Protein AF-A0AA41BXT7-F1 (afdb_monomer_lite)

Radius of gyration: 14.47 Å; chains: 1; bounding box: 31×32×42 Å

Secondary structure (DSSP, 8-state):
-----HHHHHHHHHHHHHHTT--TT-EEEEEE-TTS-HHHHHHHHHHHHHHT-EEEEEEEEEE-TTS-EEEEEEEETT--EEE-HHHHHHHHHHSSEEEE----------

Foldseek 3Di:
DDPDDLVNLLVVLLVVCVVLVHALVFEEEEEEEPPFDPSNVVSNVSSCVVRNHWYKYWYQHDADPVRDRAWIWIQTPVRDTDGDPVVSVVRCVPGSYYHYRYDDPPPDDD

Sequence (110 aa):
MLVLNKNELVELFKRGLGLSNIDKSKSIAILKNIYSDPLIVNAAIEAAEFIGVYLYIVEVIEWTDNGHYKNMIVYNNNGQVLNGYNIGQSILESVDLVFETLEFANDGIN

Structure (mmCIF, N/CA/C/O backbone):
data_AF-A0AA41BXT7-F1
#
_entry.id   AF-A0AA41BXT7-F1
#
loop_
_atom_site.group_PDB
_atom_site.id
_atom_site.type_symbol
_atom_site.label_atom_id
_atom_site.label_alt_id
_atom_site.label_comp_id
_atom_site.label_asym_id
_atom_site.label_entity_id
_atom_site.label_seq_id
_atom_site.pdbx_PDB_ins_code
_atom_site.Cartn_x
_atom_site.Cartn_y
_atom_site.Cartn_z
_atom_site.occupancy
_atom_site.B_iso_or_equiv
_atom_site.auth_seq_id
_atom_site.auth_comp_id
_atom_site.auth_asym_id
_atom_site.auth_atom_id
_atom_site.pdbx_PDB_model_num
ATOM 1 N N . MET A 1 1 ? -8.052 16.793 -19.466 1.00 47.44 1 MET A N 1
ATOM 2 C CA . MET A 1 1 ? -7.134 16.345 -18.402 1.00 47.44 1 MET A CA 1
ATOM 3 C C . MET A 1 1 ? -7.665 16.902 -17.093 1.00 47.44 1 MET A C 1
ATOM 5 O O . MET A 1 1 ? -7.691 18.116 -16.941 1.00 47.44 1 MET A O 1
ATOM 9 N N . LEU A 1 2 ? -8.221 16.054 -16.225 1.00 50.88 2 LEU A N 1
ATOM 10 C CA . LEU A 1 2 ? -8.623 16.470 -14.880 1.00 50.88 2 LEU A CA 1
ATOM 11 C C . LEU A 1 2 ? -7.345 16.562 -14.047 1.00 50.88 2 LEU A C 1
ATOM 13 O O . LEU A 1 2 ? -6.714 15.543 -13.786 1.00 50.88 2 LEU A O 1
ATOM 17 N N . VAL A 1 3 ? -6.931 17.778 -13.697 1.00 57.53 3 VAL A N 1
ATOM 18 C CA . VAL A 1 3 ? -5.868 17.982 -12.710 1.00 57.53 3 VAL A CA 1
ATOM 19 C C . VAL A 1 3 ? -6.531 17.841 -11.349 1.00 57.53 3 VAL A C 1
ATOM 21 O O . VAL A 1 3 ? -7.144 18.787 -10.863 1.00 57.53 3 VAL A O 1
ATOM 24 N N . LEU A 1 4 ? -6.485 16.637 -10.783 1.00 67.94 4 LEU A N 1
ATOM 25 C CA . LEU A 1 4 ? -6.932 16.416 -9.413 1.00 67.94 4 LEU A CA 1
ATOM 26 C C . LEU A 1 4 ? -5.894 17.017 -8.473 1.00 67.94 4 LEU A C 1
ATOM 28 O O . LEU A 1 4 ? -4.695 16.766 -8.616 1.00 67.94 4 LEU A O 1
ATOM 32 N N . ASN A 1 5 ? -6.343 17.817 -7.512 1.00 82.00 5 ASN A N 1
ATOM 33 C CA . ASN A 1 5 ? -5.450 18.227 -6.439 1.00 82.00 5 ASN A CA 1
ATOM 34 C C . ASN A 1 5 ? -5.223 17.044 -5.478 1.00 82.00 5 ASN A C 1
ATOM 36 O O . ASN A 1 5 ? -6.015 16.103 -5.412 1.00 82.00 5 ASN A O 1
ATOM 40 N N . LYS A 1 6 ? -4.125 17.085 -4.718 1.00 84.12 6 LYS A N 1
ATOM 41 C CA . LYS A 1 6 ? -3.726 15.998 -3.810 1.00 84.12 6 LYS A CA 1
ATOM 42 C C . LYS A 1 6 ? -4.857 15.544 -2.872 1.00 84.12 6 LYS A C 1
ATOM 44 O O . LYS A 1 6 ? -5.030 14.349 -2.665 1.00 84.12 6 LYS A O 1
ATOM 49 N N . ASN A 1 7 ? -5.643 16.478 -2.334 1.00 90.19 7 ASN A N 1
ATOM 50 C CA . ASN A 1 7 ? -6.716 16.152 -1.392 1.00 90.19 7 ASN A CA 1
ATOM 51 C C . ASN A 1 7 ? -7.851 15.376 -2.070 1.00 90.19 7 ASN A C 1
ATOM 53 O O . ASN A 1 7 ? -8.377 14.428 -1.495 1.00 90.19 7 ASN A O 1
ATOM 57 N N . GLU A 1 8 ? -8.214 15.748 -3.298 1.00 92.94 8 GLU A N 1
ATOM 58 C CA . GLU A 1 8 ? -9.209 15.010 -4.082 1.00 92.94 8 GLU A CA 1
ATOM 59 C C . GLU A 1 8 ? -8.738 13.586 -4.368 1.00 92.94 8 GLU A C 1
ATOM 61 O O . GLU A 1 8 ? -9.519 12.643 -4.253 1.00 92.94 8 GLU A O 1
ATOM 66 N N . LEU A 1 9 ? -7.453 13.419 -4.681 1.00 93.75 9 LEU A N 1
ATOM 67 C CA . LEU A 1 9 ? -6.859 12.112 -4.922 1.00 93.75 9 LEU A CA 1
ATOM 68 C C . LEU A 1 9 ? -6.896 11.229 -3.664 1.00 93.75 9 LEU A C 1
ATOM 70 O O . LEU A 1 9 ? -7.320 10.078 -3.742 1.00 93.75 9 LEU A O 1
ATOM 74 N N . VAL A 1 10 ? -6.546 11.778 -2.497 1.00 95.81 10 VAL A N 1
ATOM 75 C CA . VAL A 1 10 ? -6.648 11.076 -1.203 1.00 95.81 10 VAL A CA 1
ATOM 76 C C . VAL A 1 10 ? -8.087 10.636 -0.920 1.00 95.81 10 VAL A C 1
ATOM 78 O O . VAL A 1 10 ? -8.325 9.496 -0.525 1.00 95.81 10 VAL A O 1
ATOM 81 N N . GLU A 1 11 ? -9.073 11.504 -1.153 1.00 96.31 11 GLU A N 1
ATOM 82 C CA . GLU A 1 11 ? -10.484 11.158 -0.947 1.00 96.31 11 GLU A CA 1
ATOM 83 C C . GLU A 1 11 ? -10.978 10.083 -1.924 1.00 96.31 11 GLU A C 1
ATOM 85 O O . GLU A 1 11 ? -11.764 9.212 -1.543 1.00 96.31 11 GLU A O 1
ATOM 90 N N . LEU A 1 12 ? -10.497 10.088 -3.169 1.00 95.38 12 LEU A N 1
ATOM 91 C CA . LEU A 1 12 ? -10.775 9.014 -4.124 1.00 95.38 12 LEU A CA 1
ATOM 92 C C . LEU A 1 12 ? -10.176 7.684 -3.663 1.00 95.38 12 LEU A C 1
ATOM 94 O O . LEU A 1 12 ? -10.866 6.666 -3.720 1.00 95.38 12 LEU A O 1
ATOM 98 N N . PHE A 1 13 ? -8.950 7.693 -3.138 1.00 96.25 13 PHE A N 1
ATOM 99 C CA . PHE A 1 13 ? -8.333 6.501 -2.563 1.00 96.25 13 PHE A CA 1
ATOM 100 C C . PHE A 1 13 ? -9.112 5.962 -1.368 1.00 96.25 13 PHE A C 1
ATOM 102 O O . PHE A 1 13 ? -9.421 4.773 -1.335 1.00 96.25 13 PHE A O 1
ATOM 109 N N . LYS A 1 14 ? -9.514 6.820 -0.423 1.00 96.62 14 LYS A N 1
ATOM 110 C CA . LYS A 1 14 ? -10.346 6.403 0.719 1.00 96.62 14 LYS A CA 1
ATOM 111 C C . LYS A 1 14 ? -11.650 5.754 0.262 1.00 96.62 14 LYS A C 1
ATOM 113 O O . LYS A 1 14 ? -12.043 4.718 0.792 1.00 96.62 14 LYS A O 1
ATOM 118 N N . ARG A 1 15 ? -12.312 6.339 -0.742 1.00 96.38 15 ARG A N 1
ATOM 119 C CA . ARG A 1 15 ? -13.534 5.770 -1.331 1.00 96.38 15 ARG A CA 1
ATOM 120 C C . ARG A 1 15 ? -13.264 4.419 -1.982 1.00 96.38 15 ARG A C 1
ATOM 122 O O . ARG A 1 15 ? -14.026 3.490 -1.743 1.00 96.38 15 ARG A O 1
ATOM 129 N N . GLY A 1 16 ? -12.194 4.301 -2.766 1.00 95.75 16 GLY A N 1
ATOM 130 C CA . GLY A 1 16 ? -11.794 3.046 -3.403 1.00 95.75 16 GLY A CA 1
ATOM 131 C C . GLY A 1 16 ? -11.519 1.941 -2.384 1.00 95.75 16 GLY A C 1
ATOM 132 O O . GLY A 1 16 ? -12.075 0.855 -2.497 1.00 95.75 16 GLY A O 1
ATOM 133 N N . LEU A 1 17 ? -10.747 2.243 -1.337 1.00 95.75 17 LEU A N 1
ATOM 134 C CA . LEU A 1 17 ? -10.470 1.309 -0.243 1.00 95.75 17 LEU A CA 1
ATOM 135 C C . LEU A 1 17 ? -11.757 0.894 0.487 1.00 95.75 17 LEU A C 1
ATOM 137 O O . LEU A 1 17 ? -11.962 -0.292 0.738 1.00 95.75 17 LEU A O 1
ATOM 141 N N . GLY A 1 18 ? -12.665 1.838 0.746 1.00 95.31 18 GLY A N 1
ATOM 142 C CA . GLY A 1 18 ? -13.975 1.536 1.327 1.00 95.31 18 GLY A CA 1
ATOM 143 C C . GLY A 1 18 ? -14.832 0.618 0.446 1.00 95.31 18 GLY A C 1
ATOM 144 O O . GLY A 1 18 ? -15.444 -0.320 0.952 1.00 95.31 18 GLY A O 1
ATOM 145 N N . LEU A 1 19 ? -14.846 0.838 -0.874 1.00 96.69 19 LEU A N 1
ATOM 146 C CA . LEU A 1 19 ? -15.549 -0.030 -1.831 1.00 96.69 19 LEU A CA 1
ATOM 147 C C . LEU A 1 19 ? -14.933 -1.433 -1.912 1.00 96.69 19 LEU A C 1
ATOM 149 O O . LEU A 1 19 ? -15.662 -2.406 -2.090 1.00 96.69 19 LEU A O 1
ATOM 153 N N . SER A 1 20 ? -13.619 -1.543 -1.721 1.00 95.44 20 SER A N 1
AT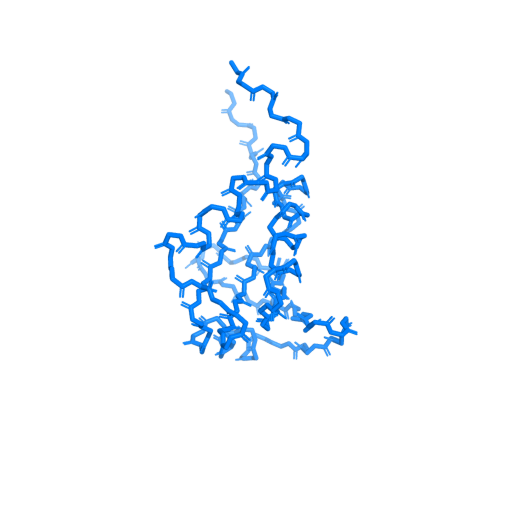OM 154 C CA . SER A 1 20 ? -12.894 -2.814 -1.604 1.00 95.44 20 SER A CA 1
ATOM 155 C C . SER A 1 20 ? -13.047 -3.483 -0.231 1.00 95.44 20 SER A C 1
ATOM 157 O O . SER A 1 20 ? -12.381 -4.480 0.036 1.00 95.44 20 SER A O 1
ATOM 159 N N . ASN A 1 21 ? -13.918 -2.960 0.642 1.00 95.50 21 ASN A N 1
ATOM 160 C CA . ASN A 1 21 ? -14.162 -3.470 1.991 1.00 95.50 21 ASN A CA 1
ATOM 161 C C . ASN A 1 21 ? -12.885 -3.537 2.856 1.00 95.50 21 ASN A C 1
ATOM 163 O O . ASN A 1 21 ? -12.693 -4.468 3.641 1.00 95.50 21 ASN A O 1
ATOM 167 N N . ILE A 1 22 ? -11.994 -2.556 2.682 1.00 96.94 22 ILE A N 1
ATOM 168 C CA . ILE A 1 22 ? -10.779 -2.402 3.478 1.00 96.94 22 ILE A CA 1
ATOM 169 C C . ILE A 1 22 ? -11.086 -1.582 4.731 1.00 96.94 22 ILE A C 1
ATOM 171 O O . ILE A 1 22 ? -11.612 -0.471 4.658 1.00 96.94 22 ILE A O 1
ATOM 175 N N . ASP A 1 23 ? -10.710 -2.124 5.885 1.00 94.88 23 ASP A N 1
ATOM 176 C CA . ASP A 1 23 ? -10.792 -1.466 7.184 1.00 94.88 23 ASP A CA 1
ATOM 177 C C . ASP A 1 23 ? -9.511 -1.712 8.000 1.00 94.88 23 ASP A C 1
ATOM 179 O O . ASP A 1 23 ? -8.585 -2.389 7.558 1.00 94.88 23 ASP A O 1
ATOM 183 N N . LYS A 1 24 ? -9.454 -1.185 9.225 1.00 96.12 24 LYS A N 1
ATOM 184 C CA . LYS A 1 24 ? -8.294 -1.311 10.124 1.00 96.12 24 LYS A CA 1
ATOM 185 C C . LYS A 1 24 ? -7.890 -2.748 10.503 1.00 96.12 24 LYS A C 1
ATOM 187 O O . LYS A 1 24 ? -6.850 -2.933 11.124 1.00 96.12 24 L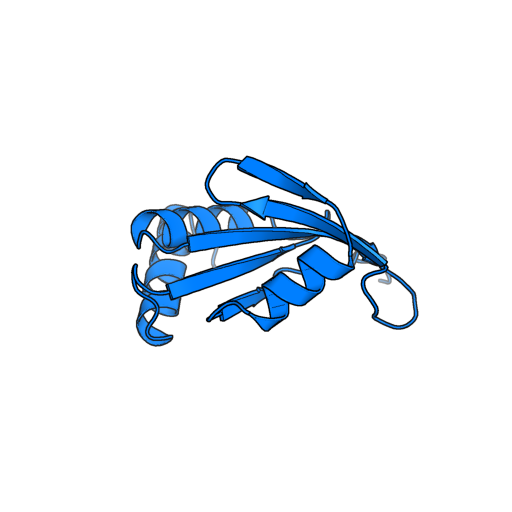YS A O 1
ATOM 192 N N . SER A 1 25 ? -8.721 -3.757 10.230 1.00 96.62 25 SER A N 1
ATOM 193 C CA . SER A 1 25 ? -8.372 -5.170 10.445 1.00 96.62 25 SER A CA 1
ATOM 194 C C . SER A 1 25 ? -7.581 -5.767 9.280 1.00 96.62 25 SER A C 1
ATOM 196 O O . SER A 1 25 ? -7.073 -6.881 9.395 1.00 96.62 25 SER A O 1
ATOM 198 N N . LYS A 1 26 ? -7.492 -5.030 8.169 1.00 96.88 26 LYS A N 1
ATOM 199 C CA . LYS A 1 26 ? -6.897 -5.459 6.912 1.00 96.88 26 LYS A CA 1
ATOM 200 C C . LYS A 1 26 ? -5.472 -4.959 6.755 1.00 96.88 26 LYS A C 1
ATOM 202 O O . LYS A 1 26 ? -5.039 -3.981 7.371 1.00 96.88 26 LYS A O 1
ATOM 207 N N . SER A 1 27 ? -4.755 -5.653 5.890 1.00 96.88 27 SER A N 1
ATOM 208 C CA . SER A 1 27 ? -3.408 -5.318 5.464 1.00 96.88 27 SER A CA 1
ATOM 209 C C . SER A 1 27 ? -3.383 -5.028 3.971 1.00 96.88 27 SER A C 1
ATOM 211 O O . SER A 1 27 ? -4.092 -5.668 3.196 1.00 96.88 27 SER A O 1
ATOM 213 N N . ILE A 1 28 ? -2.578 -4.055 3.561 1.00 97.25 28 ILE A N 1
ATOM 214 C CA . ILE A 1 28 ? -2.406 -3.702 2.155 1.00 97.25 28 ILE A CA 1
ATOM 215 C C . ILE A 1 28 ? -0.925 -3.579 1.813 1.00 97.25 28 ILE A C 1
ATOM 217 O O . ILE A 1 28 ? -0.108 -3.237 2.669 1.00 97.25 28 ILE A O 1
ATOM 221 N N . ALA A 1 29 ? -0.585 -3.794 0.548 1.00 97.06 29 ALA A N 1
ATOM 222 C CA . ALA A 1 29 ? 0.728 -3.472 0.007 1.00 97.06 29 ALA A CA 1
ATOM 223 C C . ALA A 1 29 ? 0.599 -2.461 -1.134 1.00 97.06 29 ALA A C 1
ATOM 225 O O . ALA A 1 29 ? -0.229 -2.640 -2.022 1.00 97.06 29 ALA A O 1
ATOM 226 N N . ILE A 1 30 ? 1.435 -1.428 -1.143 1.00 96.50 30 ILE A N 1
ATOM 227 C CA . ILE A 1 30 ? 1.637 -0.561 -2.305 1.00 96.50 30 ILE A CA 1
ATOM 228 C C . ILE A 1 30 ? 2.868 -1.074 -3.042 1.00 96.50 30 ILE A C 1
ATOM 230 O O . ILE A 1 30 ? 3.979 -1.015 -2.513 1.00 96.50 30 ILE A O 1
ATOM 234 N N . LEU A 1 31 ? 2.662 -1.594 -4.249 1.00 94.62 31 LEU A N 1
ATOM 235 C CA . LEU A 1 31 ? 3.718 -2.097 -5.116 1.00 94.62 31 LEU A CA 1
ATOM 236 C C . LEU A 1 31 ? 4.155 -0.985 -6.072 1.00 94.62 31 LEU A C 1
ATOM 238 O O . LEU A 1 31 ? 3.395 -0.600 -6.959 1.00 94.62 31 LEU A O 1
ATOM 242 N N . LYS A 1 32 ? 5.379 -0.484 -5.894 1.00 93.12 32 LYS A N 1
ATOM 243 C CA . LYS A 1 32 ? 5.941 0.633 -6.667 1.00 93.12 32 LYS A CA 1
ATOM 244 C C . LYS A 1 32 ? 7.319 0.317 -7.237 1.00 93.12 32 LYS A C 1
ATOM 246 O O . LYS A 1 32 ? 7.983 -0.631 -6.828 1.00 93.12 32 LYS A O 1
ATOM 251 N N . ASN A 1 33 ? 7.778 1.167 -8.144 1.00 90.12 33 ASN A N 1
ATOM 252 C CA . ASN A 1 33 ? 9.170 1.258 -8.572 1.00 90.12 33 ASN A CA 1
ATOM 253 C C . ASN A 1 33 ? 9.588 2.739 -8.628 1.00 90.12 33 ASN A C 1
ATOM 255 O O . ASN A 1 33 ? 8.856 3.618 -8.168 1.00 90.12 33 ASN A O 1
ATOM 259 N N . ILE A 1 34 ? 10.768 3.024 -9.177 1.00 88.88 34 ILE A N 1
ATOM 260 C CA . ILE A 1 34 ? 11.284 4.397 -9.294 1.00 88.88 34 ILE A CA 1
ATOM 261 C C . ILE A 1 34 ? 10.510 5.277 -10.290 1.00 88.88 34 ILE A C 1
ATOM 263 O O . ILE A 1 34 ? 10.710 6.489 -10.295 1.00 88.88 34 ILE A O 1
ATOM 267 N N . TYR A 1 35 ? 9.659 4.684 -11.132 1.00 88.88 35 TYR A N 1
ATOM 268 C CA . TYR A 1 35 ? 8.892 5.384 -12.166 1.00 88.88 35 TYR A CA 1
ATOM 269 C C . TYR A 1 35 ? 7.442 5.652 -11.758 1.00 88.88 35 TYR A C 1
ATOM 271 O O . TYR A 1 35 ? 6.786 6.468 -12.394 1.00 88.88 35 TYR A O 1
ATOM 279 N N . SER A 1 36 ? 6.950 5.002 -10.700 1.00 90.88 36 SER A N 1
ATOM 280 C CA . SER A 1 36 ? 5.613 5.236 -10.155 1.00 90.88 36 SER A CA 1
ATOM 281 C C . SER A 1 36 ? 5.365 6.720 -9.865 1.00 90.88 36 SER A C 1
ATOM 283 O O . SER A 1 36 ? 6.204 7.369 -9.234 1.00 90.88 36 SER A O 1
ATOM 285 N N . ASP A 1 37 ? 4.189 7.236 -10.243 1.00 91.50 37 ASP A N 1
ATOM 286 C CA . ASP A 1 37 ? 3.813 8.623 -9.948 1.00 91.50 37 ASP A CA 1
ATOM 287 C C . ASP A 1 37 ? 3.824 8.881 -8.422 1.00 91.50 37 ASP A C 1
ATOM 289 O O . ASP A 1 37 ? 3.024 8.298 -7.673 1.00 91.50 37 ASP A O 1
ATOM 293 N N . PRO A 1 38 ? 4.700 9.776 -7.923 1.00 91.62 38 PRO A N 1
ATOM 294 C CA . PRO A 1 38 ? 4.813 10.044 -6.497 1.00 91.62 38 PRO A CA 1
ATOM 295 C C . PRO A 1 38 ? 3.543 10.667 -5.904 1.00 91.62 38 PRO A C 1
ATOM 297 O O . PRO A 1 38 ? 3.288 10.494 -4.712 1.00 91.62 38 PRO A O 1
ATOM 300 N N . LEU A 1 39 ? 2.730 11.387 -6.684 1.00 92.00 39 LEU A N 1
ATOM 301 C CA . LEU A 1 39 ? 1.459 11.934 -6.204 1.00 92.00 39 LEU A CA 1
ATOM 302 C C . LEU A 1 39 ? 0.453 10.815 -5.926 1.00 92.00 39 LEU A C 1
ATOM 304 O O . LEU A 1 39 ? -0.212 10.845 -4.889 1.00 92.00 39 LEU A O 1
ATOM 308 N N . ILE A 1 40 ? 0.387 9.816 -6.810 1.00 93.31 40 ILE A N 1
ATOM 309 C CA . ILE A 1 40 ? -0.462 8.628 -6.656 1.00 93.31 40 ILE A CA 1
ATOM 310 C C . ILE A 1 40 ? -0.030 7.811 -5.439 1.00 93.31 40 ILE A C 1
ATOM 312 O O . ILE A 1 40 ? -0.858 7.521 -4.574 1.00 93.31 40 ILE A O 1
ATOM 316 N N . VAL A 1 41 ? 1.264 7.494 -5.335 1.00 94.50 41 VAL A N 1
ATOM 317 C CA . VAL A 1 41 ? 1.808 6.708 -4.216 1.00 94.50 41 VAL A CA 1
ATOM 318 C C . VAL A 1 41 ? 1.538 7.403 -2.881 1.00 94.50 41 VAL A C 1
ATOM 320 O O . VAL A 1 41 ? 1.010 6.781 -1.961 1.00 94.50 41 VAL A O 1
ATOM 323 N N . ASN A 1 42 ? 1.826 8.703 -2.776 1.00 94.69 42 ASN A N 1
ATOM 324 C CA . ASN A 1 42 ? 1.614 9.445 -1.532 1.00 94.69 42 ASN A CA 1
ATOM 325 C C . ASN A 1 42 ? 0.133 9.536 -1.148 1.00 94.69 42 ASN A C 1
ATOM 327 O O . ASN A 1 42 ? -0.203 9.411 0.027 1.00 94.69 42 ASN A O 1
ATOM 331 N N . ALA A 1 43 ? -0.766 9.722 -2.117 1.00 95.50 43 ALA A N 1
ATOM 332 C CA . ALA A 1 43 ? -2.194 9.764 -1.826 1.00 95.50 43 ALA A CA 1
ATOM 333 C C . ALA A 1 43 ? -2.738 8.407 -1.348 1.00 95.50 43 ALA A C 1
ATOM 335 O O . ALA A 1 43 ? -3.583 8.370 -0.452 1.00 95.50 43 ALA A O 1
ATOM 336 N N . ALA A 1 44 ? -2.230 7.301 -1.903 1.00 95.69 44 ALA A N 1
ATOM 337 C CA . ALA A 1 44 ? -2.561 5.954 -1.449 1.00 95.69 44 ALA A CA 1
ATOM 338 C C . ALA A 1 44 ? -2.071 5.700 -0.013 1.00 95.69 44 ALA A C 1
ATOM 340 O O . ALA A 1 44 ? -2.833 5.178 0.802 1.00 95.69 44 ALA A O 1
ATOM 341 N N . ILE A 1 45 ? -0.841 6.120 0.312 1.00 95.75 45 ILE A N 1
ATOM 342 C CA . ILE A 1 45 ? -0.280 6.036 1.672 1.00 95.75 45 ILE A CA 1
ATOM 343 C C . ILE A 1 45 ? -1.155 6.822 2.654 1.00 95.75 45 ILE A C 1
ATOM 345 O O . ILE A 1 45 ? -1.626 6.256 3.635 1.00 95.75 45 ILE A O 1
ATOM 349 N N . GLU A 1 46 ? -1.451 8.092 2.366 1.00 96.38 46 GLU A N 1
ATOM 350 C CA . GLU A 1 46 ? -2.252 8.939 3.262 1.00 96.38 46 GLU A CA 1
ATOM 351 C C . GLU A 1 46 ? -3.669 8.393 3.483 1.00 96.38 46 GLU A C 1
ATOM 353 O O . GLU A 1 46 ? -4.211 8.461 4.589 1.00 96.38 46 GLU A O 1
ATOM 358 N N . ALA A 1 47 ? -4.290 7.822 2.448 1.00 96.75 47 ALA A N 1
ATOM 359 C CA . ALA A 1 47 ? -5.591 7.178 2.582 1.00 96.75 47 ALA A CA 1
ATOM 360 C C . ALA A 1 47 ? -5.526 5.910 3.449 1.00 96.75 47 ALA A C 1
ATOM 362 O O . ALA A 1 47 ? -6.407 5.692 4.283 1.00 96.75 47 ALA A O 1
ATOM 363 N N . ALA A 1 48 ? -4.485 5.094 3.273 1.00 95.94 48 ALA A N 1
ATOM 364 C CA . ALA A 1 48 ? -4.256 3.880 4.046 1.00 95.94 48 ALA A CA 1
ATOM 365 C C . ALA A 1 48 ? -4.007 4.186 5.531 1.00 95.94 48 ALA A C 1
ATOM 367 O O . ALA A 1 48 ? -4.656 3.603 6.404 1.00 95.94 48 ALA A O 1
ATOM 368 N N . GLU A 1 49 ? -3.133 5.153 5.814 1.00 94.81 49 GLU A N 1
ATOM 369 C CA . GLU A 1 49 ? -2.850 5.640 7.166 1.00 94.81 49 GLU A CA 1
ATOM 370 C C . GLU A 1 49 ? -4.109 6.194 7.837 1.00 94.81 49 GLU A C 1
ATOM 372 O O . GLU A 1 49 ? -4.375 5.887 8.998 1.00 94.81 49 GLU A O 1
ATOM 377 N N . PHE A 1 50 ? -4.930 6.953 7.101 1.00 95.50 50 PHE A N 1
ATOM 378 C CA . PHE A 1 50 ? -6.194 7.481 7.616 1.00 95.50 50 PHE A CA 1
ATOM 379 C C . PHE A 1 50 ? -7.177 6.375 8.027 1.00 95.50 50 PHE A C 1
ATOM 381 O O . PHE A 1 50 ? -7.849 6.498 9.052 1.00 95.50 50 PHE A O 1
ATOM 388 N N . ILE A 1 51 ? -7.281 5.301 7.238 1.00 95.81 51 ILE A N 1
ATOM 389 C CA . ILE A 1 51 ? -8.129 4.143 7.569 1.00 95.81 51 ILE A CA 1
ATOM 390 C C . ILE A 1 51 ? -7.527 3.340 8.736 1.00 95.81 51 ILE A C 1
ATOM 392 O O . ILE A 1 51 ? -8.264 2.704 9.494 1.00 95.81 51 ILE A O 1
ATOM 396 N N . GLY A 1 52 ? -6.205 3.398 8.912 1.00 95.44 52 GLY A N 1
ATOM 397 C CA . GLY A 1 52 ? -5.475 2.675 9.950 1.00 95.44 52 GLY A CA 1
ATOM 398 C C . GLY A 1 52 ? -5.229 1.210 9.592 1.00 95.44 52 GLY A C 1
ATOM 399 O O . GLY A 1 52 ? -5.228 0.359 10.480 1.00 95.44 52 GLY A O 1
ATOM 400 N N . VAL A 1 53 ? -5.077 0.909 8.300 1.00 96.19 53 VAL A N 1
ATOM 401 C CA . VAL A 1 53 ? -4.708 -0.433 7.822 1.00 96.19 53 VAL A CA 1
ATOM 402 C C . VAL A 1 53 ? -3.255 -0.747 8.159 1.00 96.19 53 VAL A C 1
ATOM 404 O O . VAL A 1 53 ? -2.439 0.155 8.359 1.00 96.19 53 VAL A O 1
ATOM 407 N N . TYR A 1 54 ? -2.896 -2.030 8.136 1.00 95.56 54 TYR A N 1
ATOM 408 C CA . TYR A 1 54 ? -1.488 -2.399 8.116 1.00 95.56 54 TYR A CA 1
ATOM 409 C C . TYR A 1 54 ? -0.932 -2.258 6.689 1.00 95.56 54 TYR A C 1
ATOM 411 O O . TYR A 1 54 ? -1.234 -3.065 5.820 1.00 95.56 54 TYR A O 1
ATOM 419 N N . LEU A 1 55 ? -0.113 -1.248 6.436 1.00 95.69 55 LEU A N 1
ATOM 420 C CA . LEU A 1 55 ? 0.516 -0.939 5.156 1.00 95.69 55 LEU A CA 1
ATOM 421 C C . LEU A 1 55 ? 1.939 -1.538 5.013 1.00 95.69 55 LEU A C 1
ATOM 423 O O . LEU A 1 55 ? 2.810 -1.476 5.885 1.00 95.69 55 LEU A O 1
ATOM 427 N N . TYR A 1 56 ? 2.199 -2.085 3.834 1.00 95.56 56 TYR A N 1
ATOM 428 C CA . TYR A 1 56 ? 3.540 -2.352 3.333 1.00 95.56 56 TYR A CA 1
ATOM 429 C C . TYR A 1 56 ? 3.791 -1.521 2.078 1.00 95.56 56 TYR A C 1
ATOM 431 O O . TYR A 1 56 ? 2.915 -1.384 1.231 1.00 95.56 56 TYR A O 1
ATOM 439 N N . ILE A 1 57 ? 5.001 -1.002 1.919 1.00 95.00 57 ILE A N 1
ATOM 440 C CA . ILE A 1 57 ? 5.476 -0.449 0.650 1.00 95.00 57 ILE A CA 1
ATOM 441 C C . ILE A 1 57 ? 6.482 -1.445 0.097 1.00 95.00 57 ILE A C 1
ATOM 443 O O . ILE A 1 57 ? 7.497 -1.707 0.736 1.00 95.00 57 ILE A O 1
ATOM 447 N N . VAL A 1 58 ? 6.196 -2.009 -1.069 1.00 93.69 58 VAL A N 1
ATOM 448 C CA . VAL A 1 58 ? 7.069 -2.954 -1.765 1.00 93.69 58 VAL A CA 1
ATOM 449 C C . VAL A 1 58 ? 7.641 -2.238 -2.978 1.00 93.69 58 VAL A C 1
ATOM 451 O O . VAL A 1 58 ? 6.935 -1.956 -3.942 1.00 93.69 58 VAL A O 1
ATOM 454 N N . GLU A 1 59 ? 8.924 -1.905 -2.918 1.00 92.31 59 GLU A N 1
ATOM 455 C CA . GLU A 1 59 ? 9.634 -1.217 -3.986 1.00 92.31 59 GLU A CA 1
ATOM 456 C C . GLU A 1 59 ? 10.456 -2.202 -4.814 1.00 92.31 59 GLU A C 1
ATOM 458 O O . GLU A 1 59 ? 11.392 -2.826 -4.315 1.00 92.31 59 GLU A O 1
ATOM 463 N N . VAL A 1 60 ? 10.114 -2.325 -6.095 1.00 89.38 60 VAL A N 1
ATOM 464 C CA . VAL A 1 60 ? 10.866 -3.095 -7.086 1.00 89.38 60 VAL A CA 1
ATOM 465 C C . VAL A 1 60 ? 12.058 -2.267 -7.556 1.00 89.38 60 VAL A C 1
ATOM 467 O O . VAL A 1 60 ? 11.892 -1.195 -8.137 1.00 89.38 60 VAL A O 1
ATOM 470 N N . ILE A 1 61 ? 13.262 -2.789 -7.326 1.00 83.94 61 ILE A N 1
ATOM 471 C CA . ILE A 1 61 ? 14.530 -2.134 -7.684 1.00 83.94 61 ILE A CA 1
ATOM 472 C C . ILE A 1 61 ? 15.031 -2.598 -9.053 1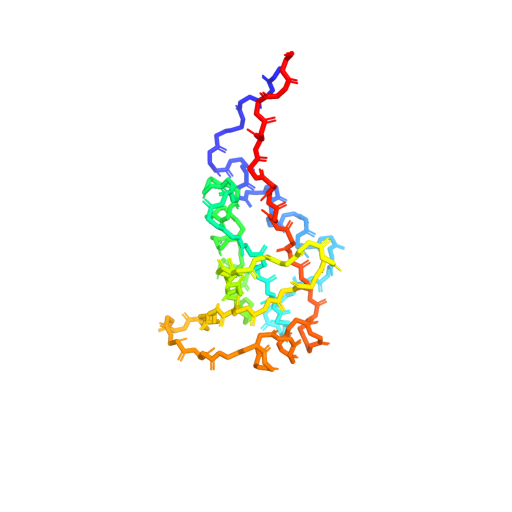.00 83.94 61 ILE A C 1
ATOM 474 O O . ILE A 1 61 ? 15.579 -1.809 -9.816 1.00 83.94 61 ILE A O 1
ATOM 478 N N . GLU A 1 62 ? 14.835 -3.878 -9.372 1.00 70.88 62 GLU A N 1
ATOM 479 C CA . GLU A 1 62 ? 15.248 -4.468 -10.646 1.00 70.88 62 GLU A CA 1
ATOM 480 C C . GLU A 1 62 ? 14.089 -5.239 -11.277 1.00 70.88 62 GLU A C 1
ATOM 482 O O . GLU A 1 62 ? 13.581 -6.214 -10.705 1.00 70.88 62 GLU A O 1
ATOM 487 N N . TRP A 1 63 ? 13.716 -4.805 -12.480 1.00 67.19 63 TRP A N 1
ATOM 488 C CA . TRP A 1 63 ? 12.828 -5.525 -13.385 1.00 67.19 63 TRP A CA 1
ATOM 489 C C . TRP A 1 63 ? 13.664 -6.422 -14.306 1.00 67.19 63 TRP A C 1
ATOM 491 O O . TRP A 1 63 ? 14.746 -6.029 -14.739 1.00 67.19 63 TRP A O 1
ATOM 501 N N . THR A 1 64 ? 13.182 -7.627 -14.609 1.00 59.25 64 THR A N 1
ATOM 502 C CA . THR A 1 64 ? 13.797 -8.498 -15.627 1.00 59.25 64 THR A CA 1
ATOM 503 C C . TH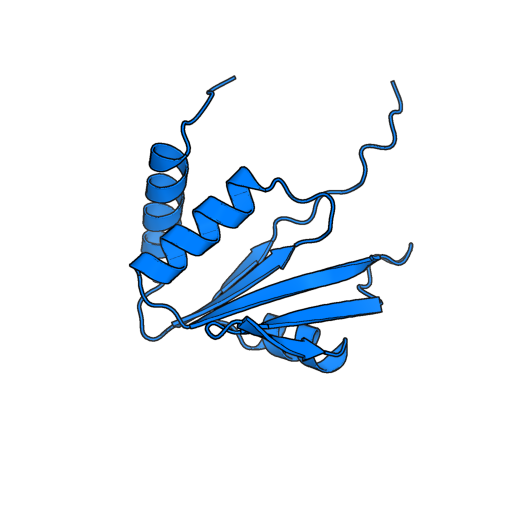R A 1 64 ? 12.935 -8.555 -16.878 1.00 59.25 64 THR A C 1
ATOM 505 O O . THR A 1 64 ? 11.711 -8.538 -16.776 1.00 59.25 64 THR A O 1
ATOM 508 N N . ASP A 1 65 ? 13.553 -8.712 -18.049 1.00 56.09 65 ASP A N 1
ATOM 509 C CA . ASP A 1 65 ? 12.868 -8.788 -19.355 1.00 56.09 65 ASP A CA 1
ATOM 510 C C . ASP A 1 65 ? 11.771 -9.874 -19.435 1.00 56.09 65 ASP A C 1
ATOM 512 O O . ASP A 1 65 ? 10.927 -9.846 -20.325 1.00 56.09 65 ASP A O 1
ATOM 516 N N . ASN A 1 66 ? 11.730 -10.803 -18.471 1.00 57.16 66 ASN A N 1
ATOM 517 C CA . ASN A 1 66 ? 10.726 -11.864 -18.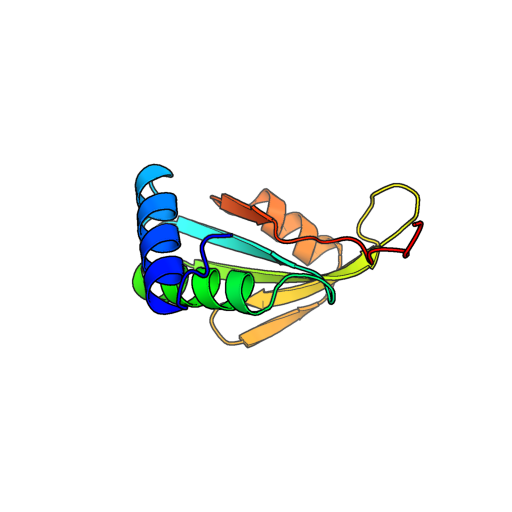359 1.00 57.16 66 ASN A CA 1
ATOM 518 C C . ASN A 1 66 ? 9.546 -11.519 -17.427 1.00 57.16 66 ASN A C 1
ATOM 520 O O . ASN A 1 66 ? 8.798 -12.413 -17.042 1.00 57.16 66 ASN A O 1
ATOM 524 N N . GLY A 1 67 ? 9.385 -10.256 -17.021 1.00 57.34 67 GLY A N 1
ATOM 525 C CA . GLY A 1 67 ? 8.252 -9.819 -16.194 1.00 57.34 67 GLY A CA 1
ATOM 526 C C . GLY A 1 67 ? 8.324 -10.265 -14.730 1.00 57.34 67 GLY A C 1
ATOM 527 O O . GLY A 1 67 ? 7.331 -10.185 -14.013 1.00 57.34 67 GLY A O 1
ATOM 528 N N . HIS A 1 68 ? 9.491 -10.729 -14.272 1.00 62.75 68 HIS A N 1
ATOM 529 C CA . HIS A 1 68 ? 9.720 -11.074 -12.873 1.00 62.75 68 HIS A CA 1
ATOM 530 C C . HIS A 1 68 ? 10.469 -9.954 -12.152 1.00 62.75 68 HIS A C 1
ATOM 532 O O . HIS A 1 68 ? 11.481 -9.436 -12.639 1.00 62.75 68 HIS A O 1
ATOM 538 N N . TYR A 1 69 ? 10.002 -9.634 -10.949 1.00 72.31 69 TYR A N 1
ATOM 539 C CA . TYR A 1 69 ? 10.712 -8.786 -10.001 1.00 72.31 69 TYR A CA 1
ATOM 540 C C . TYR A 1 69 ? 11.917 -9.558 -9.465 1.00 72.31 69 TYR A C 1
ATOM 542 O O . TYR A 1 69 ? 11.762 -10.685 -9.013 1.00 72.31 69 TYR A O 1
ATOM 550 N N . LYS A 1 70 ? 13.124 -9.000 -9.526 1.00 66.88 70 LYS A N 1
ATOM 551 C CA . LYS A 1 70 ? 14.334 -9.715 -9.074 1.00 66.88 70 LYS A CA 1
ATOM 552 C C . LYS A 1 70 ? 14.847 -9.209 -7.736 1.00 66.88 70 LYS A C 1
ATOM 554 O O . LYS A 1 70 ? 15.431 -9.962 -6.960 1.00 66.88 70 LYS A O 1
ATOM 559 N N . ASN A 1 71 ? 14.613 -7.931 -7.467 1.00 79.25 71 ASN A N 1
ATOM 560 C CA . ASN A 1 71 ? 15.038 -7.281 -6.246 1.00 79.25 71 ASN A CA 1
ATOM 561 C C . ASN A 1 71 ? 13.917 -6.386 -5.721 1.00 79.25 71 ASN A C 1
ATOM 563 O O . ASN A 1 71 ? 13.374 -5.570 -6.469 1.00 79.25 71 ASN A O 1
ATOM 567 N N . MET A 1 72 ? 13.586 -6.559 -4.444 1.00 84.69 72 MET A N 1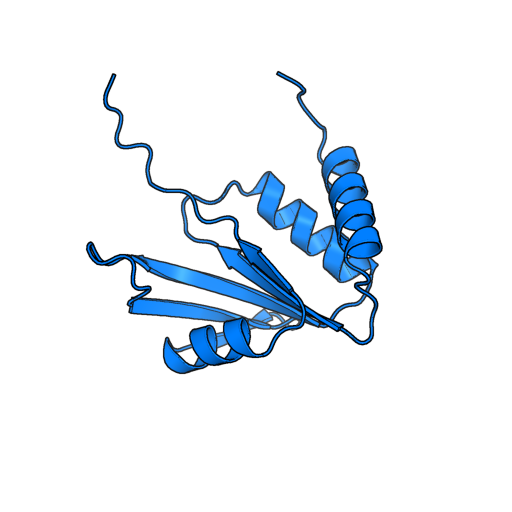
ATOM 568 C CA . MET A 1 72 ? 12.560 -5.791 -3.753 1.00 84.69 72 MET A CA 1
ATOM 569 C C . MET A 1 72 ? 13.078 -5.294 -2.409 1.00 84.69 72 MET A C 1
ATOM 571 O O . MET A 1 72 ? 13.728 -6.040 -1.666 1.00 84.69 72 MET A O 1
ATOM 575 N N . ILE A 1 73 ? 12.705 -4.064 -2.077 1.00 87.00 73 ILE A N 1
ATOM 576 C CA . ILE A 1 73 ? 12.813 -3.504 -0.735 1.00 87.00 73 ILE A CA 1
ATOM 577 C C . ILE A 1 73 ? 11.404 -3.381 -0.179 1.00 87.00 73 ILE A C 1
ATOM 579 O O . ILE A 1 73 ? 10.531 -2.811 -0.826 1.00 87.00 73 ILE A O 1
ATOM 583 N N . VAL A 1 74 ? 11.175 -3.908 1.019 1.00 86.88 74 VAL A N 1
ATOM 584 C CA . VAL A 1 74 ? 9.895 -3.735 1.702 1.00 86.88 74 VAL A CA 1
ATOM 585 C C . VAL A 1 74 ? 10.066 -2.778 2.867 1.00 86.88 74 VAL A C 1
ATOM 587 O O . VAL A 1 74 ? 10.984 -2.931 3.669 1.00 86.88 74 VAL A O 1
ATOM 590 N N . TYR A 1 75 ? 9.137 -1.844 3.003 1.00 88.50 75 TYR A N 1
ATOM 591 C CA . TYR A 1 75 ? 8.973 -1.000 4.175 1.00 88.50 75 TYR A CA 1
ATOM 592 C C . TYR A 1 75 ? 7.652 -1.358 4.848 1.00 88.50 75 TYR A C 1
ATOM 594 O O . TYR A 1 75 ? 6.622 -1.430 4.182 1.00 88.50 75 TYR A O 1
ATOM 602 N N . ASN A 1 76 ? 7.660 -1.600 6.156 1.00 86.19 76 ASN A N 1
ATOM 603 C CA . ASN A 1 76 ? 6.414 -1.708 6.921 1.00 86.19 76 ASN A CA 1
ATOM 604 C C . ASN A 1 76 ? 5.951 -0.327 7.423 1.00 86.19 76 ASN A C 1
ATOM 606 O O . ASN A 1 76 ? 6.679 0.657 7.306 1.00 86.19 76 ASN A O 1
ATOM 610 N N . ASN A 1 77 ? 4.776 -0.274 8.054 1.00 81.81 77 ASN A N 1
ATOM 611 C CA . ASN A 1 77 ? 4.192 0.927 8.687 1.00 81.81 77 ASN A CA 1
ATOM 612 C C . ASN A 1 77 ? 5.136 1.766 9.547 1.00 81.81 77 ASN A C 1
ATOM 614 O O . ASN A 1 77 ? 4.935 2.963 9.704 1.00 81.81 77 ASN A O 1
ATOM 618 N N . ASN A 1 78 ? 6.138 1.132 10.153 1.00 83.62 78 ASN A N 1
ATOM 619 C CA . ASN A 1 78 ? 7.075 1.789 11.057 1.00 83.62 78 ASN A CA 1
ATOM 620 C C . ASN A 1 78 ? 8.332 2.287 10.323 1.00 83.62 78 ASN A C 1
ATOM 622 O O . ASN A 1 78 ? 9.319 2.637 10.968 1.00 83.62 78 ASN A O 1
ATOM 626 N N . GLY A 1 79 ? 8.342 2.244 8.987 1.00 79.81 79 GLY A N 1
ATOM 627 C CA . GLY A 1 79 ? 9.503 2.556 8.157 1.00 79.81 79 GLY A CA 1
ATOM 628 C C . GLY A 1 79 ? 10.633 1.528 8.263 1.00 79.81 79 GLY A C 1
ATOM 629 O O . GLY A 1 79 ? 11.746 1.796 7.813 1.00 79.81 79 GLY A O 1
ATOM 630 N N . GLN A 1 80 ? 10.388 0.360 8.869 1.00 85.69 80 GLN A N 1
ATOM 631 C CA . GLN A 1 80 ? 11.414 -0.673 8.988 1.00 85.69 80 GLN A CA 1
ATOM 632 C C . GLN A 1 80 ? 11.605 -1.369 7.648 1.00 85.69 80 GLN A C 1
ATOM 634 O O . GLN A 1 80 ? 10.639 -1.797 7.015 1.00 85.69 80 GLN A O 1
ATOM 639 N N . VAL A 1 81 ? 12.869 -1.519 7.265 1.00 87.38 81 VAL A N 1
ATOM 640 C CA . VAL A 1 81 ? 13.261 -2.180 6.026 1.00 87.38 81 VAL A CA 1
ATOM 641 C C . VAL A 1 81 ? 13.296 -3.696 6.231 1.00 87.38 81 VAL A C 1
ATOM 643 O O . VAL A 1 81 ? 14.093 -4.207 7.018 1.00 87.38 81 VAL A O 1
ATOM 646 N N . LEU A 1 82 ? 12.453 -4.414 5.495 1.00 78.38 82 LEU A N 1
ATOM 647 C CA . LEU A 1 82 ? 12.415 -5.870 5.403 1.00 78.38 82 LEU A CA 1
ATOM 648 C C . LEU A 1 82 ? 12.939 -6.257 4.005 1.00 78.38 82 LEU A C 1
ATOM 650 O O . LEU A 1 82 ? 12.192 -6.361 3.039 1.00 78.38 82 LEU A O 1
ATOM 654 N N . ASN A 1 83 ? 14.259 -6.371 3.857 1.00 75.38 83 ASN A N 1
ATOM 655 C CA . ASN A 1 83 ? 14.890 -6.592 2.549 1.00 75.38 83 ASN A CA 1
ATOM 656 C C . ASN A 1 83 ? 14.777 -8.045 2.066 1.00 75.38 83 ASN A C 1
ATOM 658 O O . ASN A 1 83 ? 15.094 -8.969 2.815 1.00 75.38 83 ASN A O 1
ATOM 662 N N . GLY A 1 84 ? 14.459 -8.230 0.780 1.00 73.31 84 GLY A N 1
ATOM 663 C CA . GLY A 1 84 ? 14.607 -9.506 0.076 1.00 73.31 84 GLY A CA 1
ATOM 664 C C . GLY A 1 84 ? 13.414 -9.868 -0.808 1.00 73.31 84 GLY A C 1
ATOM 665 O O . GLY A 1 84 ? 12.263 -9.719 -0.405 1.00 73.31 84 GLY A O 1
ATOM 666 N N . TYR A 1 85 ? 13.699 -10.424 -1.991 1.00 76.06 85 TYR A N 1
ATOM 667 C CA . TYR A 1 85 ? 12.686 -10.858 -2.962 1.00 76.06 85 TYR A CA 1
ATOM 668 C C . TYR A 1 85 ? 11.625 -11.785 -2.349 1.00 76.06 85 TYR A C 1
ATOM 670 O O . TYR A 1 85 ? 10.437 -11.506 -2.461 1.00 76.06 85 TYR A O 1
ATOM 678 N N . ASN A 1 86 ? 12.045 -12.827 -1.621 1.00 84.75 86 ASN A N 1
ATOM 679 C CA . ASN A 1 86 ? 11.116 -13.778 -1.000 1.00 84.75 86 ASN A CA 1
ATOM 680 C C . ASN A 1 86 ? 10.182 -13.108 0.018 1.00 84.75 86 ASN A C 1
ATOM 682 O O . ASN A 1 86 ? 9.028 -13.508 0.145 1.00 84.75 86 ASN A O 1
ATOM 686 N N . ILE A 1 87 ? 10.675 -12.098 0.745 1.00 85.69 87 ILE A N 1
ATOM 687 C CA . ILE A 1 87 ? 9.873 -11.351 1.720 1.00 85.69 87 ILE A CA 1
ATOM 688 C C . ILE A 1 87 ? 8.855 -10.482 0.988 1.00 85.69 87 ILE A C 1
ATOM 690 O O . ILE A 1 87 ? 7.674 -10.535 1.314 1.00 85.69 87 ILE A O 1
ATOM 694 N N . GLY A 1 88 ? 9.298 -9.728 -0.022 1.00 86.50 88 GLY A N 1
ATOM 695 C CA . GLY A 1 88 ? 8.408 -8.917 -0.849 1.00 86.50 88 GLY A CA 1
ATOM 696 C C . GLY A 1 88 ? 7.318 -9.752 -1.512 1.00 86.50 88 GLY A C 1
ATOM 697 O O . GLY A 1 88 ? 6.144 -9.425 -1.377 1.00 86.50 88 GLY A O 1
ATOM 698 N N . GLN A 1 89 ? 7.679 -10.882 -2.121 1.00 88.50 89 GLN A N 1
ATOM 699 C CA . GLN A 1 89 ? 6.713 -11.805 -2.712 1.00 88.50 89 GLN A CA 1
ATOM 700 C C . GLN A 1 89 ? 5.731 -12.360 -1.671 1.00 88.50 89 GLN A C 1
ATOM 702 O O . GLN A 1 89 ? 4.524 -12.277 -1.876 1.00 88.50 89 GLN A O 1
ATOM 707 N N . SER A 1 90 ? 6.226 -12.856 -0.532 1.00 90.75 90 SER A N 1
ATOM 708 C CA . SER A 1 90 ? 5.358 -13.397 0.527 1.00 90.75 90 SER A CA 1
ATOM 709 C C . SER A 1 90 ? 4.371 -12.349 1.042 1.00 90.75 90 SER A C 1
ATOM 711 O O . SER A 1 90 ? 3.221 -12.665 1.326 1.00 90.75 90 SER A O 1
ATOM 713 N N . ILE A 1 91 ? 4.803 -11.089 1.148 1.00 92.12 91 ILE A N 1
ATOM 714 C CA . ILE A 1 91 ? 3.941 -9.987 1.575 1.00 92.12 91 ILE A CA 1
ATOM 715 C C . ILE A 1 91 ? 2.857 -9.724 0.539 1.00 92.12 91 ILE A C 1
ATOM 717 O O . ILE A 1 91 ? 1.687 -9.722 0.910 1.00 92.12 91 ILE A O 1
ATOM 721 N N . LEU A 1 92 ? 3.226 -9.577 -0.737 1.00 92.44 92 LEU A N 1
ATOM 722 C CA . LEU A 1 92 ? 2.271 -9.369 -1.831 1.00 92.44 92 LEU A CA 1
ATOM 723 C C . LEU A 1 92 ? 1.223 -10.492 -1.915 1.00 92.44 92 LEU A C 1
ATOM 725 O O . LEU A 1 92 ? 0.074 -10.220 -2.239 1.00 92.44 92 LEU A O 1
ATOM 729 N N . GLU A 1 93 ? 1.599 -11.730 -1.591 1.00 92.94 93 GLU A N 1
ATOM 730 C CA . GLU A 1 93 ? 0.691 -12.886 -1.563 1.00 92.94 93 GLU A CA 1
ATOM 731 C C . GLU A 1 93 ? -0.192 -12.946 -0.303 1.00 92.94 93 GLU A C 1
ATOM 733 O O . GLU A 1 93 ? -1.250 -13.574 -0.322 1.00 92.94 93 GLU A O 1
ATOM 738 N N . SER A 1 94 ? 0.239 -12.324 0.798 1.00 94.94 94 SER A N 1
ATOM 739 C CA . SER A 1 94 ? -0.420 -12.424 2.110 1.00 94.94 94 SER A CA 1
ATOM 740 C C . SER A 1 94 ? -1.388 -11.288 2.439 1.00 94.94 94 SER A C 1
ATOM 742 O O . SER A 1 94 ? -2.258 -11.472 3.291 1.00 94.94 94 SER A O 1
ATOM 744 N N . VAL A 1 95 ? -1.217 -10.114 1.822 1.00 96.69 95 VAL A N 1
ATOM 745 C CA . VAL A 1 95 ? -2.040 -8.935 2.122 1.00 96.69 95 VAL A CA 1
ATOM 746 C C . VAL A 1 95 ? -3.454 -9.076 1.567 1.00 96.69 95 VAL A C 1
ATOM 748 O O . VAL A 1 95 ? -3.697 -9.782 0.592 1.00 96.69 95 VAL A O 1
ATOM 751 N N . ASP A 1 96 ? -4.401 -8.350 2.159 1.00 97.44 96 ASP A N 1
ATOM 752 C CA . ASP A 1 96 ? -5.791 -8.358 1.702 1.00 97.44 96 ASP A CA 1
ATOM 753 C C . ASP A 1 96 ? -5.983 -7.587 0.385 1.00 97.44 96 ASP A C 1
ATOM 755 O O . ASP A 1 96 ? -6.948 -7.833 -0.339 1.00 97.44 96 ASP A O 1
ATOM 759 N N . LEU A 1 97 ? -5.086 -6.642 0.078 1.00 97.25 97 LEU A N 1
ATOM 760 C CA . LEU A 1 97 ? -5.105 -5.875 -1.165 1.00 97.25 97 LEU A CA 1
ATOM 761 C C . LEU A 1 97 ? -3.700 -5.419 -1.568 1.00 97.25 97 LEU A C 1
ATOM 763 O O . LEU A 1 97 ? -2.956 -4.861 -0.762 1.00 97.25 97 LEU A O 1
ATOM 767 N N . VAL A 1 98 ? -3.372 -5.588 -2.847 1.00 96.00 98 VAL A N 1
ATOM 768 C CA . VAL A 1 98 ? -2.192 -4.981 -3.471 1.00 96.00 98 VAL A CA 1
ATOM 769 C C . VAL A 1 98 ? -2.647 -3.815 -4.339 1.00 96.00 98 VAL A C 1
ATOM 771 O O . VAL A 1 98 ? -3.506 -3.974 -5.205 1.00 96.00 98 VAL A O 1
ATOM 774 N N . PHE A 1 99 ? -2.065 -2.643 -4.110 1.00 95.06 99 PHE A N 1
ATOM 775 C CA . PHE A 1 99 ? -2.213 -1.482 -4.970 1.00 95.06 99 PHE A CA 1
ATOM 776 C C . PHE A 1 99 ? -0.965 -1.336 -5.841 1.00 95.06 99 PHE A C 1
ATOM 778 O O . PHE A 1 99 ? 0.097 -0.938 -5.365 1.00 95.06 99 PHE A O 1
ATOM 785 N N . GLU A 1 100 ? -1.090 -1.711 -7.109 1.00 93.00 100 GLU A N 1
ATOM 786 C CA . GLU A 1 100 ? 0.003 -1.676 -8.075 1.00 93.00 100 GLU A CA 1
ATOM 787 C C . GLU A 1 100 ? 0.095 -0.302 -8.744 1.00 93.00 100 GLU A C 1
ATOM 789 O O . GLU A 1 100 ? -0.856 0.170 -9.364 1.00 93.00 100 GLU A O 1
ATOM 794 N N . THR A 1 101 ? 1.258 0.335 -8.617 1.00 91.12 101 THR A N 1
ATOM 795 C CA . THR A 1 101 ? 1.584 1.627 -9.243 1.00 91.12 101 THR A CA 1
ATOM 796 C C . THR A 1 101 ? 2.771 1.508 -10.188 1.00 91.12 101 THR A C 1
ATOM 798 O O . THR A 1 101 ? 3.457 2.496 -10.452 1.00 91.12 101 THR A O 1
ATOM 801 N N . LEU A 1 102 ? 3.103 0.291 -10.615 1.00 85.69 102 LEU A N 1
ATOM 802 C CA . LEU A 1 102 ? 4.263 0.049 -11.454 1.00 85.69 102 LEU A CA 1
ATOM 803 C C . LEU A 1 102 ? 4.081 0.760 -12.790 1.00 85.69 102 LEU A C 1
ATOM 805 O O . LEU A 1 102 ? 3.120 0.520 -13.517 1.00 85.69 102 LEU A O 1
ATOM 809 N N . GLU A 1 103 ? 5.035 1.626 -13.103 1.00 82.44 103 GLU A N 1
ATOM 810 C CA . GLU A 1 103 ? 5.135 2.251 -14.411 1.00 82.44 103 GLU A CA 1
ATOM 811 C C . GLU A 1 103 ? 6.425 1.796 -15.077 1.00 82.44 103 GLU A C 1
ATOM 813 O O . GLU A 1 103 ? 7.451 1.579 -14.427 1.00 82.44 103 GLU A O 1
ATOM 818 N N . PHE A 1 104 ? 6.373 1.617 -16.389 1.00 71.62 104 PHE A N 1
ATOM 819 C CA . PHE A 1 104 ? 7.582 1.420 -17.167 1.00 71.62 104 PHE A CA 1
ATOM 820 C C . PHE A 1 104 ? 8.234 2.777 -17.402 1.00 71.62 104 PHE A C 1
ATOM 822 O O . PHE A 1 104 ? 7.548 3.800 -17.473 1.00 71.62 104 PHE A O 1
ATOM 829 N N . ALA A 1 105 ? 9.556 2.792 -17.572 1.00 62.38 105 ALA A N 1
ATOM 830 C CA . ALA A 1 105 ? 10.168 3.924 -18.243 1.00 62.38 105 ALA A CA 1
ATOM 831 C C . ALA A 1 105 ? 9.426 4.091 -19.577 1.00 62.38 105 ALA A C 1
ATOM 833 O O . ALA A 1 105 ? 9.348 3.145 -20.361 1.00 62.38 105 ALA A O 1
ATOM 834 N N . ASN A 1 106 ? 8.831 5.261 -19.814 1.00 56.97 106 ASN A N 1
ATOM 835 C CA . ASN A 1 106 ? 8.434 5.627 -21.164 1.00 56.97 106 ASN A CA 1
ATOM 836 C C . ASN A 1 106 ? 9.736 5.751 -21.954 1.00 56.97 106 ASN A C 1
ATOM 838 O O . ASN A 1 106 ? 10.333 6.828 -22.019 1.00 56.97 106 ASN A O 1
ATOM 842 N N . ASP A 1 107 ? 10.202 4.636 -22.511 1.00 45.12 107 ASP A N 1
ATOM 843 C CA . ASP A 1 107 ? 11.170 4.646 -23.587 1.00 45.12 107 ASP A CA 1
ATOM 844 C C . ASP A 1 107 ? 10.488 5.424 -24.699 1.00 45.12 107 ASP A C 1
ATOM 846 O O . ASP A 1 107 ? 9.558 4.938 -25.342 1.00 45.12 107 ASP A O 1
ATOM 850 N N . GLY A 1 108 ? 10.859 6.697 -24.822 1.00 45.53 108 GLY A N 1
ATOM 851 C CA . GLY A 1 108 ? 10.304 7.597 -25.810 1.00 45.53 108 GLY A CA 1
ATOM 852 C C . GLY A 1 108 ? 10.490 7.002 -27.198 1.00 45.53 108 GLY A C 1
ATOM 853 O O . GLY A 1 108 ? 11.532 7.185 -27.817 1.00 45.53 108 GLY A O 1
ATOM 854 N N . ILE A 1 109 ? 9.465 6.317 -27.687 1.00 41.81 109 ILE A N 1
ATOM 855 C CA . ILE A 1 109 ? 9.263 6.041 -29.098 1.00 41.81 109 ILE A CA 1
ATOM 856 C C . ILE A 1 109 ? 8.044 6.869 -29.495 1.00 41.81 109 ILE A C 1
ATOM 858 O O . ILE A 1 109 ? 6.901 6.425 -29.397 1.00 41.81 109 ILE A O 1
ATOM 862 N N . ASN A 1 110 ? 8.328 8.119 -29.868 1.00 37.62 110 ASN A N 1
ATOM 863 C CA . ASN A 1 110 ? 7.547 8.826 -30.880 1.00 37.62 110 ASN A CA 1
ATOM 864 C C . ASN A 1 110 ? 8.050 8.385 -32.254 1.00 37.62 110 ASN A C 1
ATOM 866 O O . ASN A 1 110 ? 9.292 8.332 -32.413 1.00 37.62 110 ASN A O 1
#

pLDDT: mean 85.4, std 14.69, range [37.62, 97.44]

InterPro domains:
  IPR058739 NicX [PF26233] (8-101)

Organism: NCBI:txid1646373